Protein AF-A0A1V4AVN5-F1 (afdb_monomer)

InterPro domains:
  IPR002942 RNA-binding S4 domain [PF01479] (22-59)
  IPR002942 RNA-binding S4 domain [SM00363] (14-76)
  IPR036986 RNA-binding S4 domain superfamily [G3DSA:3.10.290.10] (19-80)

Solvent-accessible surface area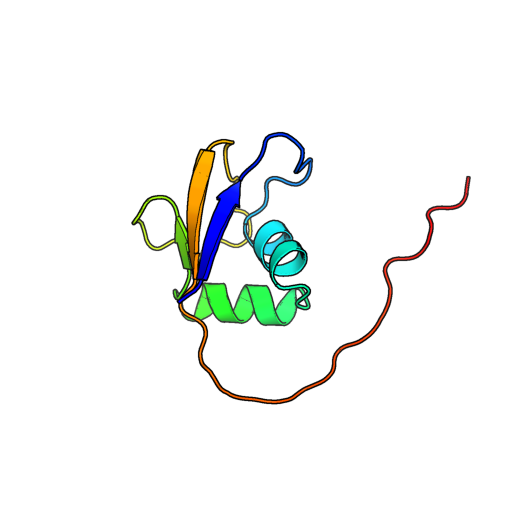 (backbone atoms only — not comparable to full-atom values): 4924 Å² total; per-residue (Å²): 120,49,79,46,70,41,56,87,81,58,89,60,42,33,43,30,59,42,46,12,60,76,69,68,41,54,62,68,58,31,46,49,43,21,74,71,51,35,28,24,50,70,90,37,80,48,51,58,53,81,37,75,60,53,72,71,40,40,37,39,38,58,74,75,96,71,77,87,78,92,75,85,82,85,84,75,83,82,83,128

Radius of gyration: 13.07 Å; Cα contacts (8 Å, |Δi|>4): 113; chains: 1; bounding box: 29×38×23 Å

Organism: NCBI:txid1004156

Mean predicted aligned error: 9.04 Å

Sequence (80 aa):
MQKFILTREDRIHTLLNFIAGKLSLSKKKAKQLLDHRRVFVNKKRIWIASYQLKEGDFIEIHEEETGSSTFQKKCRPVSR

Structure (mmCIF, N/CA/C/O backbone):
data_AF-A0A1V4AVN5-F1
#
_entry.id   AF-A0A1V4AVN5-F1
#
loop_
_atom_site.group_PDB
_atom_site.id
_atom_site.type_symbol
_atom_site.label_atom_id
_atom_site.label_alt_id
_atom_site.label_comp_id
_atom_site.label_asym_id
_atom_site.label_entity_id
_atom_site.label_seq_id
_atom_site.pdbx_PDB_ins_code
_atom_site.Cartn_x
_atom_site.Cartn_y
_atom_site.Cartn_z
_atom_site.occupancy
_atom_site.B_iso_or_equiv
_atom_site.auth_seq_id
_atom_site.auth_comp_id
_atom_site.auth_asym_id
_atom_site.auth_atom_id
_atom_site.pdbx_PDB_model_num
ATOM 1 N N . MET A 1 1 ? 8.668 -6.132 11.204 1.00 71.75 1 MET A N 1
ATOM 2 C CA . MET A 1 1 ? 7.355 -5.584 10.780 1.00 71.75 1 MET A CA 1
ATOM 3 C C . MET A 1 1 ? 7.361 -4.085 11.031 1.00 71.75 1 MET A C 1
ATOM 5 O O . MET A 1 1 ? 7.712 -3.689 12.136 1.00 71.75 1 MET A O 1
ATOM 9 N N . GLN A 1 2 ? 7.021 -3.264 10.039 1.00 82.38 2 GLN A N 1
ATOM 10 C CA . GLN A 1 2 ? 7.001 -1.800 10.165 1.00 82.38 2 GLN A CA 1
ATOM 11 C C . GLN A 1 2 ? 5.592 -1.257 9.942 1.00 82.38 2 GLN A C 1
ATOM 13 O O . GLN A 1 2 ? 4.861 -1.765 9.090 1.00 82.38 2 GLN A O 1
ATOM 18 N N . LYS A 1 3 ? 5.213 -0.245 10.728 1.00 87.38 3 LYS A N 1
ATOM 19 C CA . LYS A 1 3 ? 3.885 0.373 10.698 1.00 87.38 3 LYS A CA 1
ATOM 20 C C . LYS A 1 3 ? 4.017 1.856 10.399 1.00 87.38 3 LYS A C 1
ATOM 22 O O . LYS A 1 3 ? 4.819 2.545 11.024 1.00 87.38 3 LYS A O 1
ATOM 27 N N . PHE A 1 4 ? 3.208 2.332 9.469 1.00 86.50 4 PHE A N 1
ATOM 28 C CA . PHE A 1 4 ? 3.168 3.721 9.044 1.00 86.50 4 PHE A CA 1
ATOM 29 C C . PHE A 1 4 ? 1.738 4.240 9.122 1.00 86.50 4 PHE A C 1
ATOM 31 O O . PHE A 1 4 ? 0.780 3.492 8.934 1.00 86.50 4 PHE A O 1
ATOM 38 N N . ILE A 1 5 ? 1.611 5.535 9.386 1.00 87.25 5 ILE A N 1
ATOM 39 C CA . ILE A 1 5 ? 0.338 6.252 9.393 1.00 87.25 5 ILE A CA 1
ATOM 40 C C . ILE A 1 5 ? 0.434 7.301 8.292 1.00 87.25 5 ILE A C 1
ATOM 42 O O . ILE A 1 5 ? 1.422 8.042 8.250 1.00 87.25 5 ILE A O 1
ATOM 46 N N . LEU A 1 6 ? -0.550 7.342 7.391 1.00 83.31 6 LEU A N 1
ATOM 47 C CA . LEU A 1 6 ? -0.605 8.394 6.379 1.00 83.31 6 LEU A CA 1
ATOM 48 C C . LEU A 1 6 ? -1.012 9.713 7.039 1.00 83.31 6 LEU A C 1
ATOM 50 O O . LEU A 1 6 ? -2.105 9.814 7.604 1.00 83.31 6 LEU A O 1
ATOM 54 N N . THR A 1 7 ? -0.152 10.725 6.937 1.00 80.69 7 THR A N 1
ATOM 55 C CA . THR A 1 7 ? -0.470 12.082 7.380 1.00 80.69 7 THR A CA 1
ATOM 56 C C . THR A 1 7 ? -0.912 12.934 6.191 1.00 80.69 7 THR A C 1
ATOM 58 O O . THR A 1 7 ? -0.539 12.708 5.043 1.00 80.69 7 THR A O 1
ATOM 61 N N . ARG A 1 8 ? -1.719 13.953 6.477 1.00 70.31 8 ARG A N 1
ATOM 62 C CA . ARG A 1 8 ? -2.271 14.928 5.520 1.00 70.31 8 ARG A CA 1
ATOM 63 C C . ARG A 1 8 ? -1.243 15.718 4.689 1.00 70.31 8 ARG A C 1
ATOM 65 O O . ARG A 1 8 ? -1.621 16.399 3.743 1.00 70.31 8 ARG A O 1
ATOM 72 N N . GLU A 1 9 ? 0.044 15.644 5.022 1.00 69.31 9 GLU A N 1
ATOM 73 C CA . GLU A 1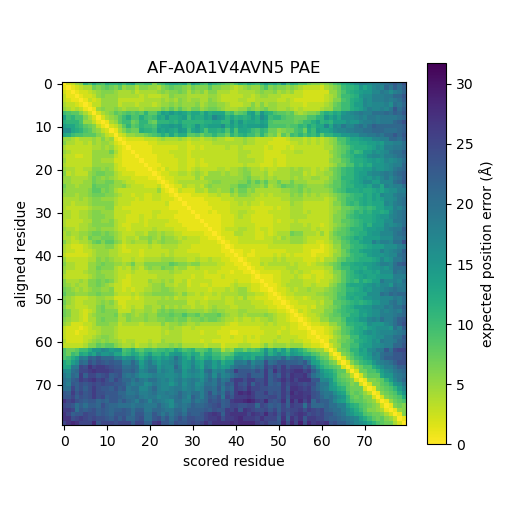 9 ? 1.127 16.341 4.309 1.00 69.31 9 GLU A CA 1
ATOM 74 C C . GLU A 1 9 ? 1.619 15.581 3.064 1.00 69.31 9 GLU A C 1
ATOM 76 O O . GLU A 1 9 ? 2.245 16.173 2.178 1.00 69.31 9 GLU A O 1
ATOM 81 N N . ASP A 1 10 ? 1.299 14.289 2.949 1.00 66.44 10 ASP A N 1
ATOM 82 C CA . ASP A 1 10 ? 1.635 13.474 1.786 1.00 66.44 10 ASP A CA 1
ATOM 83 C C . ASP A 1 10 ? 0.740 13.849 0.589 1.00 66.44 10 ASP A C 1
ATOM 85 O O . ASP A 1 10 ? -0.317 13.266 0.353 1.00 66.44 10 ASP A O 1
ATOM 89 N N . ARG A 1 11 ? 1.190 14.811 -0.230 1.00 61.06 11 ARG A N 1
ATOM 90 C CA . ARG A 1 11 ? 0.518 15.211 -1.490 1.00 61.06 11 ARG A CA 1
ATOM 91 C C . ARG A 1 11 ? 0.418 14.086 -2.532 1.00 61.06 11 ARG A C 1
ATOM 93 O O . ARG A 1 11 ? -0.215 14.261 -3.570 1.00 61.06 11 ARG A O 1
ATOM 100 N N . ILE A 1 12 ? 1.090 12.956 -2.306 1.00 66.69 12 ILE A N 1
ATOM 101 C CA . ILE A 1 12 ? 1.141 11.828 -3.236 1.00 66.69 12 ILE A CA 1
ATOM 102 C C . ILE A 1 12 ? 0.438 10.629 -2.599 1.00 66.69 12 ILE A C 1
ATOM 104 O O . ILE A 1 12 ? 1.026 9.893 -1.813 1.00 66.69 12 ILE A O 1
ATOM 108 N N . HIS A 1 13 ? -0.812 10.400 -2.999 1.00 72.69 13 HIS A N 1
ATOM 109 C CA . HIS A 1 13 ? -1.688 9.387 -2.400 1.00 72.69 13 HIS A CA 1
ATOM 110 C C . HIS A 1 13 ? -1.464 7.954 -2.908 1.00 72.69 13 HIS A C 1
ATOM 112 O O . HIS A 1 13 ? -2.138 7.037 -2.458 1.00 72.69 13 HIS A O 1
ATOM 118 N N . THR A 1 14 ? -0.566 7.706 -3.866 1.00 86.00 14 THR A N 1
ATOM 119 C CA . THR A 1 14 ? -0.386 6.342 -4.398 1.00 86.00 14 THR A CA 1
ATOM 120 C C . THR A 1 14 ? 0.435 5.472 -3.452 1.00 86.00 14 THR A C 1
ATOM 122 O O . THR A 1 14 ? 1.562 5.844 -3.111 1.00 86.00 14 THR A O 1
ATOM 125 N N . LEU A 1 15 ? -0.065 4.276 -3.137 1.00 86.19 15 LEU A N 1
ATOM 126 C CA . LEU A 1 15 ? 0.579 3.296 -2.257 1.00 86.19 15 LEU A CA 1
ATOM 127 C C . LEU A 1 15 ? 2.035 3.007 -2.643 1.00 86.19 15 LEU A C 1
ATOM 129 O O . LEU A 1 15 ? 2.913 3.009 -1.785 1.00 86.19 15 LEU A O 1
ATOM 133 N N . LEU A 1 16 ? 2.324 2.831 -3.935 1.00 86.50 16 LEU A N 1
ATOM 134 C CA . LEU A 1 16 ? 3.692 2.589 -4.400 1.00 86.50 16 LEU A CA 1
ATOM 135 C C . LEU A 1 16 ? 4.642 3.746 -4.064 1.00 86.50 16 LEU A C 1
ATOM 137 O O . LEU A 1 16 ? 5.764 3.507 -3.620 1.00 86.50 16 LEU A O 1
ATOM 141 N N . ASN A 1 17 ? 4.215 4.991 -4.292 1.00 85.75 17 ASN A N 1
ATOM 142 C CA . ASN A 1 17 ? 5.061 6.151 -4.020 1.00 85.75 17 ASN A CA 1
ATOM 143 C C . ASN A 1 17 ? 5.192 6.415 -2.520 1.00 85.75 17 ASN A C 1
ATOM 145 O O . ASN A 1 17 ? 6.267 6.799 -2.075 1.00 85.75 17 ASN A O 1
ATOM 149 N N . PHE A 1 18 ? 4.133 6.158 -1.751 1.00 86.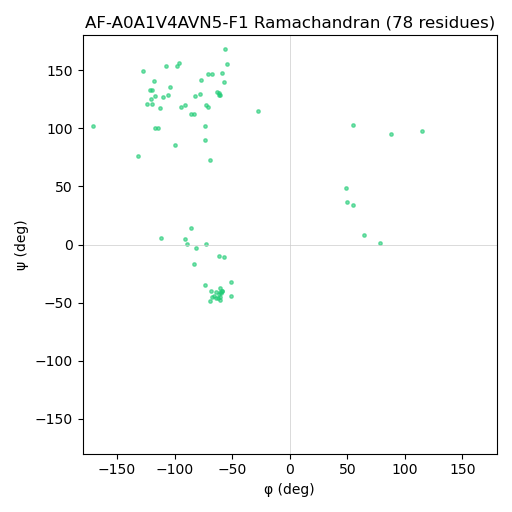88 18 PHE A N 1
ATOM 150 C CA . PHE A 1 18 ? 4.177 6.240 -0.297 1.00 86.88 18 PHE A CA 1
ATOM 151 C C . PHE A 1 18 ? 5.198 5.256 0.287 1.00 86.88 18 PHE A C 1
ATOM 153 O O . PHE A 1 18 ? 6.063 5.657 1.059 1.00 86.88 18 PHE A O 1
ATOM 160 N N . ILE A 1 19 ? 5.171 3.990 -0.148 1.00 85.31 19 ILE A N 1
ATOM 161 C CA . ILE A 1 19 ? 6.136 2.966 0.286 1.00 85.31 19 ILE A CA 1
ATOM 162 C C . ILE A 1 19 ? 7.559 3.349 -0.136 1.00 85.31 19 ILE A C 1
ATOM 164 O O . ILE A 1 19 ? 8.482 3.286 0.673 1.00 85.31 19 ILE A O 1
ATOM 168 N N . ALA A 1 20 ? 7.739 3.775 -1.390 1.00 85.00 20 ALA A N 1
ATOM 169 C CA . ALA A 1 20 ? 9.033 4.221 -1.899 1.00 85.00 20 ALA A CA 1
ATOM 170 C C . ALA A 1 20 ? 9.582 5.421 -1.107 1.00 85.00 20 ALA A C 1
ATOM 172 O O . ALA A 1 20 ? 10.763 5.441 -0.776 1.00 85.00 20 ALA A O 1
ATOM 173 N N . GLY A 1 21 ? 8.731 6.392 -0.766 1.00 82.81 21 GLY A N 1
ATOM 174 C CA . GLY A 1 21 ? 9.102 7.567 0.019 1.00 82.81 21 GLY A CA 1
ATOM 175 C C . GLY A 1 21 ? 9.420 7.233 1.475 1.00 82.81 21 GLY A C 1
ATOM 176 O O . GLY A 1 21 ? 10.476 7.618 1.970 1.00 82.81 21 GLY A O 1
ATOM 177 N N . LYS A 1 22 ? 8.552 6.473 2.156 1.00 83.19 22 LYS A N 1
ATOM 178 C CA . LYS A 1 22 ? 8.734 6.134 3.577 1.00 83.19 22 LYS A CA 1
ATOM 179 C C . LYS A 1 22 ? 9.904 5.200 3.836 1.00 83.19 22 LYS A C 1
ATOM 181 O O . LYS A 1 22 ? 10.627 5.418 4.802 1.00 83.19 22 LYS A O 1
ATOM 186 N N . LEU A 1 23 ? 10.112 4.205 2.979 1.00 80.94 23 LEU A N 1
ATOM 187 C CA . LEU A 1 23 ? 11.242 3.281 3.103 1.00 80.94 23 LEU A CA 1
ATOM 188 C C . LEU A 1 23 ? 12.495 3.778 2.361 1.00 80.94 23 LEU A C 1
ATOM 190 O O . LEU A 1 23 ? 13.509 3.087 2.347 1.00 80.94 23 LEU A O 1
ATOM 194 N N . SER A 1 24 ? 12.441 4.952 1.714 1.00 81.75 24 SER A N 1
ATOM 195 C CA . SER A 1 24 ? 13.508 5.450 0.827 1.00 81.75 24 SER A CA 1
ATOM 196 C C . SER A 1 24 ? 13.957 4.407 -0.213 1.00 81.75 24 SER A C 1
ATOM 198 O O . SER A 1 24 ? 15.134 4.293 -0.556 1.00 81.75 24 SER A O 1
ATOM 200 N N . LEU A 1 25 ? 13.002 3.619 -0.718 1.00 80.12 25 LEU A N 1
ATOM 201 C CA . LEU A 1 25 ? 13.230 2.556 -1.691 1.00 80.12 25 LEU A CA 1
ATOM 202 C C . LEU A 1 25 ? 12.963 3.035 -3.114 1.00 80.12 25 LEU A C 1
ATOM 204 O O . LEU A 1 25 ? 12.151 3.919 -3.381 1.00 80.12 25 LEU A O 1
ATOM 208 N N . SER A 1 26 ? 13.589 2.361 -4.075 1.00 85.75 26 SER A N 1
ATOM 209 C CA . SER A 1 26 ? 13.241 2.546 -5.480 1.00 85.75 26 SER A CA 1
ATOM 210 C C . SER A 1 26 ? 11.834 2.006 -5.769 1.00 85.75 26 SER A C 1
ATOM 212 O O . SER A 1 26 ? 11.426 0.974 -5.228 1.00 85.75 26 SER A O 1
ATOM 214 N N . LYS A 1 27 ? 11.115 2.640 -6.706 1.00 84.19 27 LYS A N 1
ATOM 215 C CA . LYS A 1 27 ? 9.767 2.227 -7.152 1.00 84.19 27 LYS A CA 1
ATOM 216 C C . LYS A 1 27 ? 9.691 0.745 -7.543 1.00 84.19 27 LYS A C 1
ATOM 218 O O . LYS A 1 27 ? 8.665 0.109 -7.331 1.00 84.19 27 LYS A O 1
ATOM 223 N N . LYS A 1 28 ? 10.784 0.185 -8.078 1.00 85.25 28 LYS A N 1
ATOM 224 C CA . LYS A 1 28 ? 10.897 -1.246 -8.412 1.00 85.25 28 LYS A CA 1
ATOM 225 C C . LYS A 1 28 ? 10.823 -2.143 -7.172 1.00 85.25 28 LYS A C 1
ATOM 227 O O . LYS A 1 28 ? 10.057 -3.099 -7.183 1.00 85.25 28 LYS A O 1
ATOM 232 N N . LYS A 1 29 ? 11.547 -1.803 -6.098 1.00 83.75 29 LYS A N 1
ATOM 233 C CA . LYS A 1 29 ? 11.499 -2.537 -4.821 1.00 83.75 29 LYS A CA 1
ATOM 234 C C . LYS A 1 29 ? 10.125 -2.414 -4.164 1.00 83.75 29 LYS A C 1
ATOM 236 O O . LYS A 1 29 ? 9.555 -3.416 -3.752 1.00 83.75 29 LYS A O 1
ATOM 241 N N . ALA A 1 30 ? 9.550 -1.210 -4.150 1.00 86.19 30 ALA A N 1
ATOM 242 C CA . ALA A 1 30 ? 8.187 -1.007 -3.656 1.00 86.19 30 ALA A CA 1
ATOM 243 C C . ALA A 1 30 ? 7.163 -1.853 -4.438 1.00 86.19 30 ALA A C 1
ATOM 245 O O . ALA A 1 30 ? 6.275 -2.460 -3.846 1.00 86.19 30 ALA A O 1
ATOM 246 N N . LYS A 1 31 ? 7.323 -1.963 -5.765 1.00 87.19 31 LYS A N 1
ATOM 247 C CA . LYS A 1 31 ? 6.495 -2.842 -6.599 1.00 87.19 31 LYS A CA 1
ATOM 248 C C . LYS A 1 31 ? 6.683 -4.323 -6.254 1.00 87.19 31 LYS A C 1
ATOM 250 O O . LYS A 1 31 ? 5.688 -5.026 -6.183 1.00 87.19 31 LYS A O 1
ATOM 255 N N . GLN A 1 32 ? 7.907 -4.785 -5.998 1.00 87.75 32 GLN A N 1
ATOM 256 C CA . GLN A 1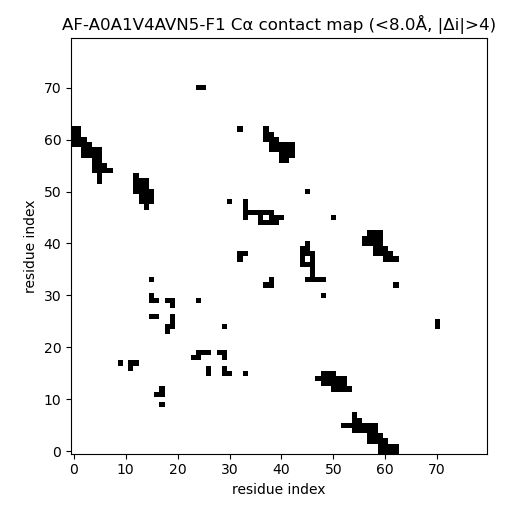 32 ? 8.152 -6.168 -5.559 1.00 87.75 32 GLN A CA 1
ATOM 257 C C . GLN A 1 32 ? 7.470 -6.472 -4.220 1.00 87.75 32 GLN A C 1
ATOM 259 O O . GLN A 1 32 ? 6.832 -7.510 -4.089 1.00 87.75 32 GLN A O 1
ATOM 264 N N . LEU A 1 33 ? 7.525 -5.555 -3.246 1.00 86.50 33 LEU A N 1
ATOM 265 C CA . LEU A 1 33 ? 6.818 -5.719 -1.966 1.00 86.50 33 LEU A CA 1
ATOM 266 C C . LEU A 1 33 ? 5.302 -5.886 -2.158 1.00 86.50 33 LEU A C 1
ATOM 268 O O . LEU A 1 33 ? 4.673 -6.710 -1.486 1.00 86.50 33 LEU A O 1
ATOM 272 N N . LEU A 1 34 ? 4.728 -5.120 -3.090 1.00 88.12 34 LEU A N 1
ATOM 273 C CA . LEU A 1 34 ? 3.322 -5.232 -3.472 1.00 88.12 34 LEU A CA 1
ATOM 274 C C . LEU A 1 34 ? 3.030 -6.561 -4.176 1.00 88.12 34 LEU A C 1
ATOM 276 O O . LEU A 1 34 ? 2.059 -7.221 -3.821 1.00 88.12 34 LEU A O 1
ATOM 280 N N . ASP A 1 35 ? 3.880 -6.975 -5.115 1.00 88.31 35 ASP A N 1
ATOM 281 C CA . ASP A 1 35 ? 3.746 -8.229 -5.868 1.00 88.31 35 ASP A CA 1
ATOM 282 C C . ASP A 1 35 ? 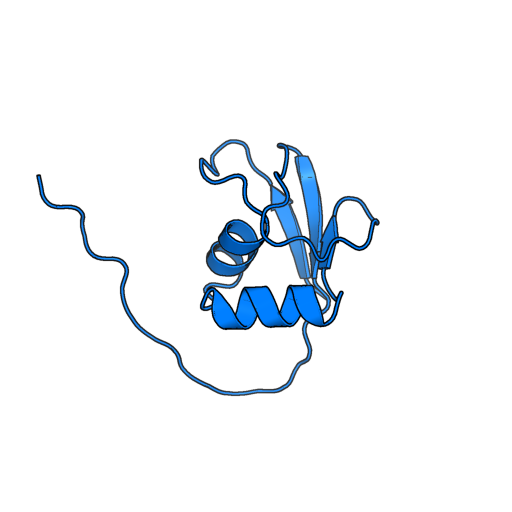3.775 -9.455 -4.939 1.00 88.31 35 ASP A C 1
ATOM 284 O O . ASP A 1 35 ? 2.913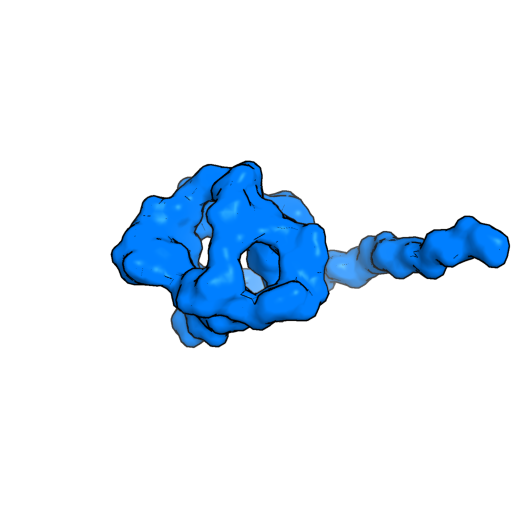 -10.330 -5.011 1.00 88.31 35 ASP A O 1
ATOM 288 N N . HIS A 1 36 ? 4.665 -9.432 -3.940 1.00 88.50 36 HIS A N 1
ATOM 289 C CA . HIS A 1 36 ? 4.724 -10.425 -2.865 1.00 88.50 36 HIS A CA 1
ATOM 290 C C . HIS A 1 36 ? 3.578 -10.314 -1.839 1.00 88.50 36 HIS A C 1
ATOM 292 O O . HIS A 1 36 ? 3.534 -11.097 -0.888 1.00 88.50 36 HIS A O 1
ATOM 298 N N . ARG A 1 37 ? 2.644 -9.365 -2.003 1.00 89.00 37 ARG A N 1
ATOM 299 C CA . ARG A 1 37 ? 1.461 -9.150 -1.143 1.00 89.00 37 ARG A CA 1
ATOM 300 C C . ARG A 1 37 ? 1.800 -8.961 0.340 1.00 89.00 37 ARG A C 1
ATOM 302 O O . ARG A 1 37 ? 1.032 -9.371 1.212 1.00 89.00 37 ARG A O 1
ATOM 309 N N . ARG A 1 38 ? 2.942 -8.327 0.624 1.00 87.38 38 ARG A N 1
ATOM 310 C CA . ARG A 1 38 ? 3.457 -8.098 1.991 1.00 87.38 38 ARG A CA 1
ATOM 311 C C . ARG A 1 38 ? 3.002 -6.779 2.614 1.00 87.38 38 ARG A C 1
ATOM 313 O O . ARG A 1 38 ? 3.447 -6.415 3.701 1.00 87.38 38 ARG A O 1
ATOM 320 N N . VAL A 1 39 ? 2.140 -6.062 1.902 1.00 89.19 39 VAL A N 1
ATOM 321 C CA . VAL A 1 39 ? 1.616 -4.758 2.288 1.00 89.19 39 VAL A CA 1
ATOM 322 C C . VAL A 1 39 ? 0.172 -4.915 2.739 1.00 89.19 39 VAL A C 1
ATOM 324 O O . VAL A 1 39 ? -0.670 -5.477 2.030 1.00 89.19 39 VAL A O 1
ATOM 327 N N . PHE A 1 40 ? -0.108 -4.380 3.917 1.00 91.62 40 PHE A N 1
ATOM 328 C CA . PHE A 1 40 ? -1.428 -4.337 4.510 1.00 91.62 40 PHE A CA 1
ATOM 329 C C . PHE A 1 40 ? -1.818 -2.880 4.718 1.00 91.62 40 PHE A C 1
ATOM 331 O O . PHE A 1 40 ? -1.035 -2.097 5.239 1.00 91.62 40 PHE A O 1
ATOM 338 N N . VAL A 1 41 ? -3.027 -2.516 4.317 1.00 90.50 41 VAL A N 1
ATOM 339 C CA . VAL A 1 41 ? -3.616 -1.201 4.563 1.00 90.50 41 VAL A CA 1
ATOM 340 C C . VAL A 1 41 ? -4.878 -1.426 5.375 1.00 90.50 41 VAL A C 1
ATOM 342 O O . VAL A 1 41 ? -5.756 -2.178 4.954 1.00 90.50 41 VAL A O 1
ATOM 345 N N . ASN A 1 42 ? -4.951 -0.836 6.563 1.00 90.31 42 ASN A N 1
ATOM 346 C CA . ASN A 1 42 ? -6.049 -0.996 7.507 1.00 90.31 42 ASN A CA 1
ATOM 347 C C . ASN A 1 42 ? -6.417 -2.481 7.722 1.00 90.31 42 ASN A C 1
ATOM 349 O O . ASN A 1 42 ? -7.574 -2.885 7.586 1.00 90.31 42 ASN A O 1
ATOM 353 N N . LYS A 1 43 ? -5.396 -3.320 7.970 1.00 89.31 43 LYS A N 1
ATOM 354 C CA . LYS A 1 43 ? -5.498 -4.787 8.131 1.00 89.31 43 LYS A CA 1
ATOM 355 C C . LYS A 1 43 ? -5.951 -5.568 6.883 1.00 89.31 43 LYS A C 1
ATOM 357 O O . LYS A 1 43 ? -6.170 -6.776 6.964 1.00 89.31 43 LYS A O 1
ATOM 362 N N . LYS A 1 44 ? -6.064 -4.933 5.711 1.00 90.56 44 LYS A N 1
ATOM 363 C CA . LYS A 1 44 ? -6.390 -5.587 4.430 1.00 90.56 44 LYS A CA 1
ATOM 364 C C . LYS A 1 44 ? -5.143 -5.728 3.565 1.00 90.56 44 LYS A C 1
ATOM 366 O O . LYS A 1 44 ? -4.396 -4.769 3.420 1.00 90.56 44 LYS A O 1
ATOM 371 N N . ARG A 1 45 ? -4.925 -6.890 2.938 1.00 91.12 45 ARG A N 1
ATOM 372 C CA . ARG A 1 45 ? -3.822 -7.070 1.973 1.00 91.12 45 ARG A CA 1
ATOM 373 C C . ARG A 1 45 ? -4.111 -6.298 0.694 1.00 91.12 45 ARG A C 1
ATOM 375 O O . ARG A 1 45 ? -5.083 -6.607 0.010 1.00 91.12 45 ARG A O 1
ATOM 382 N N . ILE A 1 46 ? -3.250 -5.341 0.364 1.00 90.94 46 ILE A N 1
ATOM 383 C CA . ILE A 1 46 ? -3.362 -4.530 -0.851 1.00 90.94 46 ILE A CA 1
ATOM 384 C C . ILE A 1 46 ? -2.064 -4.658 -1.646 1.00 90.94 46 ILE A C 1
ATOM 386 O O . ILE A 1 46 ? -0.993 -4.307 -1.165 1.00 90.94 46 ILE A O 1
ATOM 390 N N . TRP A 1 47 ? -2.169 -5.137 -2.885 1.00 90.50 47 TRP A N 1
ATOM 391 C CA . TRP A 1 47 ? -1.047 -5.263 -3.830 1.00 90.50 47 TRP A CA 1
ATOM 392 C C . TRP A 1 47 ? -1.160 -4.311 -5.029 1.00 90.50 47 TRP A C 1
ATOM 394 O O . TRP A 1 47 ? -0.377 -4.372 -5.975 1.00 90.50 47 TRP A O 1
ATOM 404 N N . ILE A 1 48 ? -2.160 -3.430 -5.027 1.00 89.06 48 ILE A N 1
ATOM 405 C CA . ILE A 1 48 ? -2.435 -2.523 -6.141 1.00 89.06 48 ILE A CA 1
ATOM 406 C C . ILE A 1 48 ? -1.513 -1.304 -6.014 1.00 89.06 48 ILE A C 1
ATOM 408 O O . ILE A 1 48 ? -1.664 -0.490 -5.109 1.00 89.06 48 ILE A O 1
ATOM 412 N N . ALA A 1 49 ? -0.563 -1.152 -6.939 1.00 85.44 49 ALA A N 1
ATOM 413 C CA . ALA A 1 49 ? 0.409 -0.052 -6.916 1.00 85.44 49 ALA A CA 1
ATOM 414 C C . ALA A 1 49 ? -0.228 1.345 -6.998 1.00 85.44 49 ALA A C 1
ATOM 416 O O . ALA A 1 49 ? 0.230 2.275 -6.333 1.00 85.44 49 ALA A O 1
ATOM 417 N N . SER A 1 50 ? -1.298 1.467 -7.786 1.00 86.88 50 SER A N 1
ATOM 418 C CA . SER A 1 50 ? -2.071 2.701 -7.961 1.00 86.88 50 SER A CA 1
ATOM 419 C C . SER A 1 50 ? -3.160 2.888 -6.901 1.00 86.88 50 SER A C 1
ATOM 421 O O . SER A 1 50 ? -4.050 3.712 -7.090 1.00 86.88 50 SER A O 1
ATOM 423 N N . TYR A 1 51 ? -3.130 2.125 -5.804 1.00 89.12 51 TYR A N 1
ATOM 424 C CA . TYR A 1 51 ? -4.089 2.295 -4.718 1.00 89.12 51 TYR A CA 1
ATOM 425 C C . TYR A 1 51 ? -3.960 3.694 -4.113 1.00 89.12 51 TYR A C 1
ATOM 427 O O . TYR A 1 51 ? -2.856 4.114 -3.759 1.00 89.12 51 TYR A O 1
ATOM 435 N N . GLN A 1 52 ? -5.084 4.401 -4.009 1.00 88.00 52 GLN A N 1
ATOM 436 C CA . GLN A 1 52 ? -5.154 5.716 -3.385 1.00 88.00 52 GLN A CA 1
ATOM 437 C C . GLN A 1 52 ? -5.343 5.557 -1.877 1.00 88.00 52 GLN A C 1
ATOM 439 O O . GLN A 1 52 ? -6.382 5.093 -1.411 1.00 88.00 52 GLN A O 1
ATOM 444 N N . LEU A 1 53 ? -4.316 5.941 -1.131 1.00 86.56 53 LEU A N 1
ATOM 445 C CA . LEU A 1 53 ? -4.317 6.026 0.318 1.00 86.56 53 LEU A CA 1
ATOM 446 C C . LEU A 1 53 ? -5.066 7.279 0.779 1.00 86.56 53 LEU A C 1
ATOM 448 O O . LEU A 1 53 ? -4.938 8.349 0.175 1.00 86.56 53 LEU A O 1
ATOM 452 N N . LYS A 1 54 ? -5.819 7.141 1.869 1.00 85.19 54 LYS A N 1
ATOM 453 C CA . LYS A 1 54 ? -6.534 8.231 2.535 1.00 85.19 54 LYS A CA 1
ATOM 454 C C . LYS A 1 54 ? -5.850 8.578 3.849 1.00 85.19 54 LYS A C 1
ATOM 456 O O . LYS A 1 54 ? -5.170 7.746 4.446 1.00 85.19 54 LYS A O 1
ATOM 461 N N . GLU A 1 55 ? -6.008 9.821 4.297 1.00 84.75 55 GLU A N 1
ATOM 462 C CA . GLU A 1 55 ? -5.422 10.228 5.575 1.00 84.75 55 GLU A CA 1
ATOM 463 C C . GLU A 1 55 ? -5.924 9.321 6.706 1.00 84.75 55 GLU A C 1
ATOM 465 O O . GLU A 1 55 ? -7.089 8.918 6.726 1.00 84.75 55 GLU A O 1
ATOM 470 N N . GLY A 1 56 ? -5.027 8.966 7.625 1.00 85.75 56 GLY A N 1
ATOM 471 C CA . GLY A 1 56 ? -5.353 8.047 8.712 1.00 85.75 56 GLY A CA 1
ATOM 472 C C . GLY A 1 56 ? -5.379 6.564 8.323 1.00 85.75 56 GLY A C 1
ATOM 473 O O . GLY A 1 56 ? -5.620 5.729 9.196 1.00 85.75 56 GLY A O 1
ATOM 474 N N . ASP A 1 57 ? -5.089 6.197 7.068 1.00 89.44 57 ASP A N 1
ATOM 475 C CA . ASP A 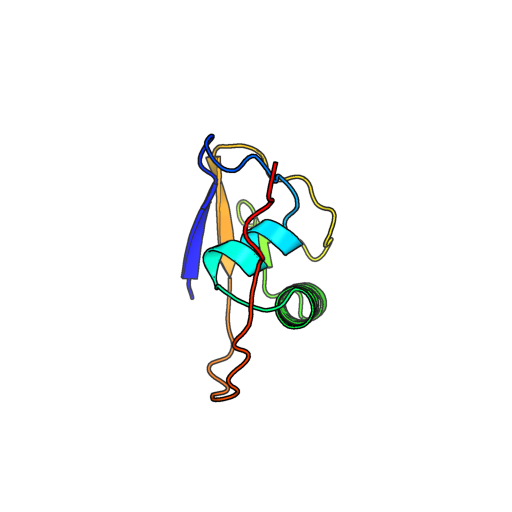1 57 ? -4.839 4.795 6.727 1.00 89.44 57 ASP A CA 1
ATOM 476 C C . ASP A 1 57 ? -3.586 4.275 7.455 1.00 89.44 57 ASP A C 1
ATOM 478 O O . ASP A 1 57 ? -2.507 4.879 7.421 1.00 89.44 57 ASP A O 1
ATOM 482 N N . PHE A 1 58 ? -3.732 3.109 8.088 1.00 90.94 58 PHE A N 1
ATOM 483 C CA . PHE A 1 58 ? -2.644 2.380 8.738 1.00 90.94 58 PHE A CA 1
ATOM 484 C C . PHE A 1 58 ? -2.009 1.409 7.758 1.00 90.94 58 PHE A C 1
ATOM 486 O O . PHE A 1 58 ? -2.676 0.499 7.273 1.00 90.94 58 PHE A O 1
ATOM 493 N N . ILE A 1 59 ? -0.721 1.570 7.486 1.00 89.06 59 ILE A N 1
ATOM 494 C CA . ILE A 1 59 ? -0.006 0.752 6.511 1.00 89.06 59 ILE A CA 1
ATOM 495 C C . ILE A 1 59 ? 1.000 -0.109 7.261 1.00 89.06 59 ILE A C 1
ATOM 497 O O . ILE A 1 59 ? 1.909 0.402 7.911 1.00 89.06 59 ILE A O 1
ATOM 501 N N . GLU A 1 60 ? 0.836 -1.421 7.178 1.00 90.69 60 GLU A N 1
ATOM 502 C CA . GLU A 1 60 ? 1.722 -2.402 7.792 1.00 90.69 60 GLU A CA 1
ATOM 503 C C . GLU A 1 60 ? 2.491 -3.135 6.692 1.00 90.69 60 GLU A C 1
ATOM 505 O O . GLU A 1 60 ? 1.911 -3.657 5.738 1.00 90.69 60 GLU A O 1
ATOM 510 N N . ILE A 1 61 ? 3.816 -3.154 6.812 1.00 87.81 61 ILE A N 1
ATOM 511 C CA . ILE A 1 61 ? 4.714 -3.764 5.833 1.00 87.81 61 ILE A CA 1
ATOM 512 C C . ILE A 1 61 ? 5.528 -4.850 6.525 1.00 87.81 61 ILE A C 1
ATOM 514 O O . ILE A 1 61 ? 6.194 -4.628 7.545 1.00 87.81 61 ILE A O 1
ATOM 518 N N . HIS A 1 62 ? 5.458 -6.048 5.958 1.00 85.62 62 HIS A N 1
ATOM 519 C CA . HIS A 1 62 ? 6.235 -7.199 6.391 1.00 85.62 62 HIS A CA 1
ATOM 520 C C . HIS A 1 62 ? 7.438 -7.330 5.450 1.00 85.62 62 HIS A C 1
ATOM 522 O O . HIS A 1 62 ? 7.364 -7.992 4.420 1.00 85.62 62 HIS A O 1
ATOM 528 N N . GLU A 1 63 ? 8.526 -6.619 5.747 1.00 73.88 63 GLU A N 1
ATOM 529 C CA . GLU A 1 63 ? 9.768 -6.718 4.972 1.00 73.88 63 GLU A CA 1
ATOM 530 C C . GLU A 1 63 ? 10.462 -8.076 5.213 1.00 73.88 63 GLU A C 1
ATOM 532 O O . GLU A 1 63 ? 10.355 -8.635 6.304 1.00 73.88 63 GLU A O 1
ATOM 537 N N . GLU A 1 64 ? 11.139 -8.620 4.191 1.00 61.56 64 GLU A N 1
ATOM 538 C CA . GLU A 1 64 ? 12.158 -9.659 4.411 1.00 61.56 64 GLU A CA 1
ATOM 539 C C . GLU A 1 64 ? 13.455 -8.975 4.807 1.00 61.56 64 GLU A C 1
ATOM 541 O O . GLU A 1 64 ? 13.939 -8.122 4.060 1.00 61.56 64 GLU A O 1
ATOM 546 N N . GLU A 1 65 ? 14.055 -9.395 5.914 1.00 53.88 65 GLU A N 1
ATOM 547 C CA . GLU A 1 65 ? 15.462 -9.112 6.183 1.00 53.88 65 GLU A CA 1
ATOM 548 C C . GLU A 1 65 ? 16.340 -9.901 5.202 1.00 53.88 65 GLU A C 1
ATOM 550 O O . GLU A 1 65 ? 16.987 -10.878 5.563 1.00 53.88 65 GLU A O 1
ATOM 555 N N . THR A 1 66 ? 16.362 -9.483 3.939 1.00 43.59 66 THR A N 1
ATOM 556 C CA . THR A 1 66 ? 17.328 -9.986 2.964 1.00 43.59 66 THR A CA 1
ATOM 557 C C . THR A 1 66 ? 18.171 -8.799 2.539 1.00 43.59 66 THR A C 1
ATOM 559 O O . THR A 1 66 ? 17.739 -7.901 1.811 1.00 43.59 66 THR A O 1
ATOM 562 N N . GLY A 1 67 ? 19.351 -8.759 3.156 1.00 43.62 67 GLY A N 1
ATOM 563 C CA . GLY A 1 67 ? 20.254 -7.628 3.213 1.00 43.62 67 GLY A CA 1
ATOM 564 C C . GLY A 1 67 ? 20.686 -7.058 1.866 1.00 43.62 67 GLY A C 1
ATOM 565 O O . GLY A 1 67 ? 20.538 -7.649 0.801 1.00 43.62 67 GLY A O 1
ATOM 566 N N . SER A 1 68 ? 21.301 -5.879 1.978 1.00 50.50 68 SER A N 1
ATOM 567 C CA . SER A 1 68 ? 22.276 -5.318 1.040 1.00 50.50 68 SER A CA 1
ATOM 568 C C . SER A 1 68 ? 21.833 -5.199 -0.421 1.00 50.50 68 SER A C 1
ATOM 570 O O . SER A 1 68 ? 21.911 -6.146 -1.192 1.00 50.50 68 SER A O 1
ATOM 572 N N . SER A 1 69 ? 21.489 -3.980 -0.842 1.00 38.88 69 SER A N 1
ATOM 573 C CA . SER A 1 69 ? 21.999 -3.410 -2.100 1.00 38.88 69 SER A CA 1
ATOM 574 C C . SER A 1 69 ? 21.606 -1.943 -2.189 1.00 38.88 69 SER A C 1
ATOM 576 O O . SER A 1 69 ? 20.464 -1.587 -2.485 1.00 38.88 69 SER A O 1
ATOM 578 N N . THR A 1 70 ? 22.594 -1.109 -1.892 1.00 50.31 70 THR A N 1
ATOM 579 C CA . THR A 1 70 ? 22.732 0.302 -2.236 1.00 50.31 70 THR A CA 1
ATOM 580 C C . THR A 1 70 ? 22.000 0.669 -3.526 1.00 50.31 70 THR A C 1
ATOM 582 O O . THR A 1 70 ? 22.417 0.268 -4.604 1.00 50.31 70 THR A O 1
ATOM 585 N N . PHE A 1 71 ? 20.970 1.508 -3.441 1.00 39.12 71 PHE A N 1
ATOM 586 C CA . PHE A 1 71 ? 20.528 2.308 -4.585 1.00 39.12 71 PHE A CA 1
ATOM 587 C C . PHE A 1 71 ? 20.348 3.748 -4.136 1.00 39.12 71 PHE A C 1
ATOM 589 O O . PHE A 1 71 ? 19.253 4.256 -3.917 1.00 39.12 71 PHE A O 1
ATOM 596 N N . GLN A 1 72 ? 21.501 4.397 -3.993 1.00 48.66 72 GLN A N 1
ATOM 597 C CA . GLN A 1 72 ? 21.590 5.838 -4.074 1.00 48.66 72 GLN A CA 1
ATOM 598 C C . GLN A 1 72 ? 20.978 6.341 -5.391 1.00 48.66 72 GLN A C 1
ATOM 600 O O . GLN A 1 72 ? 21.056 5.678 -6.426 1.00 48.66 72 GLN A O 1
ATOM 605 N N . LYS A 1 73 ? 20.553 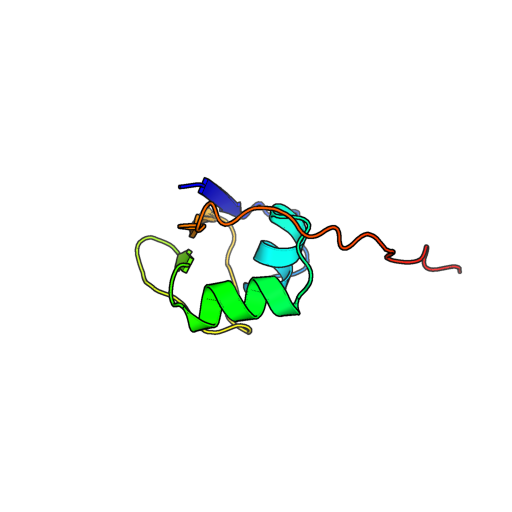7.605 -5.330 1.00 42.22 73 LYS A N 1
ATOM 606 C CA . LYS A 1 73 ? 20.492 8.608 -6.406 1.00 42.22 73 LYS A CA 1
ATOM 607 C C . LYS A 1 73 ? 19.088 9.082 -6.801 1.00 42.22 73 LYS A C 1
ATOM 609 O O . LYS A 1 73 ? 18.444 8.576 -7.709 1.00 42.22 73 LYS A O 1
ATOM 614 N N . LYS A 1 74 ? 18.793 10.237 -6.191 1.00 45.69 74 LYS A N 1
ATOM 615 C CA . LYS A 1 74 ? 18.659 11.548 -6.852 1.00 45.69 74 LYS A CA 1
ATOM 616 C C . LYS A 1 74 ? 17.270 11.868 -7.394 1.00 45.69 74 LYS A C 1
ATOM 618 O O . LYS A 1 74 ? 16.971 11.629 -8.557 1.00 45.69 74 LYS A O 1
ATOM 623 N N . CYS A 1 75 ? 16.495 12.581 -6.580 1.00 36.31 75 CYS A N 1
ATOM 624 C CA . CYS A 1 75 ? 15.500 13.506 -7.107 1.00 36.31 75 CYS A CA 1
ATOM 625 C C . CYS A 1 75 ? 16.129 14.901 -7.164 1.00 36.31 75 CYS A C 1
ATOM 627 O O . CYS A 1 75 ? 16.628 15.424 -6.170 1.00 36.31 75 CYS A O 1
ATOM 629 N N . ARG A 1 76 ? 16.202 15.420 -8.391 1.00 41.34 76 ARG A N 1
ATOM 630 C CA . ARG A 1 76 ? 16.756 16.722 -8.772 1.00 41.34 76 ARG A CA 1
ATOM 631 C C . ARG A 1 76 ? 16.015 17.866 -8.058 1.00 41.34 76 ARG A C 1
ATOM 633 O O . ARG A 1 76 ? 14.801 17.750 -7.897 1.00 41.34 76 ARG A O 1
ATOM 640 N N . PRO A 1 77 ? 16.689 18.983 -7.727 1.00 43.00 77 PRO A N 1
ATOM 641 C CA . PRO A 1 77 ? 15.977 20.230 -7.480 1.00 43.00 77 PRO A CA 1
ATOM 642 C C . PRO A 1 77 ? 15.229 20.607 -8.766 1.00 43.00 77 PRO A C 1
ATOM 644 O O . PRO A 1 77 ? 15.811 20.593 -9.853 1.00 43.00 77 PRO A O 1
ATOM 647 N N . VAL A 1 78 ? 13.930 20.882 -8.660 1.00 54.56 78 VAL A N 1
ATOM 648 C CA . VAL A 1 78 ? 13.190 21.527 -9.747 1.00 54.56 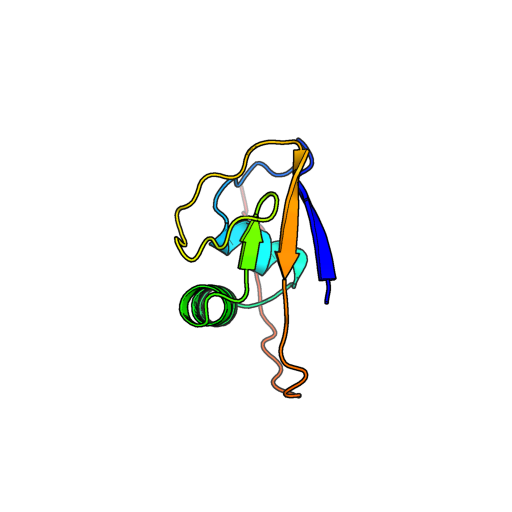78 VAL A CA 1
ATOM 649 C C . VAL A 1 78 ? 13.627 22.983 -9.746 1.00 54.56 78 VAL A C 1
ATOM 651 O O . VAL A 1 78 ? 13.233 23.757 -8.880 1.00 54.56 78 VAL A O 1
ATOM 654 N N . SER A 1 79 ? 14.508 23.316 -10.684 1.00 47.22 79 SER A N 1
ATOM 655 C CA . SER A 1 79 ? 14.823 24.689 -11.048 1.00 47.22 79 SER A CA 1
ATOM 656 C C . SER A 1 79 ? 13.564 25.367 -11.580 1.00 47.22 79 SER A C 1
ATOM 658 O O . SER A 1 79 ? 12.907 24.827 -12.477 1.00 47.22 79 SER A O 1
ATOM 660 N N . ARG A 1 80 ? 13.266 26.555 -11.066 1.00 50.81 80 ARG A N 1
ATOM 661 C CA . ARG A 1 80 ? 12.597 27.598 -11.832 1.00 50.81 80 ARG A CA 1
ATOM 662 C C . ARG A 1 80 ? 13.369 28.890 -11.648 1.00 50.81 80 ARG A C 1
ATOM 664 O O . ARG A 1 80 ? 13.856 29.093 -10.515 1.00 50.81 80 ARG A O 1
#

Nearest PDB structures (foldseek):
  1ksv-assembly1_A  TM=9.399E-01  e=2.139E-03  Escherichia coli
  4v5z-assembly1_Ad  TM=8.610E-01  e=1.320E-03  Canis lupus familiaris
  1vio-assembly1_B  TM=9.559E-01  e=3.466E-03  Haemophilus influenzae
  7p7q-assembly1_e  TM=7.809E-01  e=1.150E-03  Enterococcus faecalis
  7bl5-assembly1_7  TM=8.599E-01  e=4.567E-03  Escherichia coli str. K-12 substr. MG1655

pLDDT: mean 76.47, std 16.88, range [36.31, 91.62]

Secondary structure (DSSP, 8-state):
-EEEE--TT----BHHHHHHHHTT--HHHHHHHHHTT-EEETTEE---TT-B--TT-EEEE-------------PPP---

Foldseek 3Di:
DDKDFAAPVPPPFFQLVVCCVVVVHDSVVSLVQLVVQQKAWQNHRHSDRRDGHDGGIMIDGDDDPPDDDDDDDDDDPPDD